Protein AF-A0A3M6GXH0-F1 (afdb_monomer_lite)

Structure (mmCIF, N/CA/C/O backbone):
data_AF-A0A3M6GXH0-F1
#
_entry.id   AF-A0A3M6GXH0-F1
#
loop_
_atom_site.group_PDB
_atom_site.id
_atom_site.type_symbol
_atom_site.label_atom_id
_atom_site.label_alt_id
_atom_site.label_comp_id
_atom_site.label_asym_id
_atom_site.label_entity_id
_atom_site.label_seq_id
_atom_site.pdbx_PDB_ins_code
_atom_site.Cartn_x
_atom_site.Cartn_y
_atom_site.Cartn_z
_atom_site.occupancy
_atom_site.B_iso_or_equiv
_atom_site.auth_seq_id
_atom_site.auth_comp_id
_atom_site.auth_asym_id
_atom_site.auth_atom_id
_atom_site.pdbx_PDB_model_num
ATOM 1 N N . SER A 1 1 ? -36.060 -21.032 0.370 1.00 59.16 1 SER A N 1
ATOM 2 C CA . SER A 1 1 ? -35.228 -20.463 1.443 1.00 59.16 1 SER A CA 1
ATOM 3 C C . SER A 1 1 ? -35.015 -19.003 1.110 1.00 59.16 1 SER A C 1
ATOM 5 O O . SER A 1 1 ? -34.478 -18.712 0.049 1.00 59.16 1 SER A O 1
ATOM 7 N N . GLU A 1 2 ? -35.523 -18.087 1.930 1.00 70.25 2 GLU A N 1
ATOM 8 C CA . GLU A 1 2 ? -35.268 -16.656 1.734 1.00 70.25 2 GLU A CA 1
ATOM 9 C C . GLU A 1 2 ? -33.796 -16.386 2.065 1.00 70.25 2 GLU A C 1
ATOM 11 O O . GLU A 1 2 ? -33.352 -16.624 3.186 1.00 70.25 2 GLU A O 1
ATOM 16 N N . GLY A 1 3 ? -33.012 -15.998 1.057 1.00 75.31 3 GLY A N 1
ATOM 17 C CA . GLY A 1 3 ? -31.629 -15.567 1.253 1.00 75.31 3 GLY A CA 1
ATOM 18 C C . GLY A 1 3 ? -31.552 -14.275 2.075 1.00 75.31 3 GLY A C 1
ATOM 19 O O . GLY A 1 3 ? -32.555 -13.590 2.271 1.00 75.31 3 GLY A O 1
ATOM 20 N N . GLY A 1 4 ? -30.353 -13.935 2.558 1.00 78.62 4 GLY A N 1
ATOM 21 C CA . GLY A 1 4 ? -30.122 -12.688 3.294 1.00 78.62 4 GLY A CA 1
ATOM 22 C C . GLY A 1 4 ? -30.520 -11.455 2.472 1.00 78.62 4 GLY A C 1
ATOM 23 O O . GLY A 1 4 ? -30.189 -11.362 1.294 1.00 78.62 4 GLY A O 1
ATOM 24 N N . GLN A 1 5 ? -31.237 -10.517 3.096 1.00 89.12 5 GLN A N 1
ATOM 25 C CA . GLN A 1 5 ? -31.805 -9.333 2.430 1.00 89.12 5 GLN A CA 1
ATOM 26 C C . GLN A 1 5 ? -30.808 -8.167 2.298 1.00 89.12 5 GLN A C 1
ATOM 28 O O . GLN A 1 5 ? -31.020 -7.263 1.495 1.00 89.12 5 GLN A O 1
ATOM 33 N N . MET A 1 6 ? -29.723 -8.179 3.080 1.00 91.19 6 MET A N 1
ATOM 34 C CA . MET A 1 6 ? -28.662 -7.167 3.069 1.00 91.19 6 MET A CA 1
ATOM 35 C C . MET A 1 6 ? -27.305 -7.812 3.367 1.00 91.19 6 MET A C 1
ATOM 37 O O . MET A 1 6 ? -27.234 -8.808 4.089 1.00 91.19 6 MET A O 1
ATOM 41 N N . ALA A 1 7 ? -26.234 -7.221 2.833 1.00 93.75 7 ALA A N 1
ATOM 42 C CA . ALA A 1 7 ? -24.858 -7.648 3.059 1.00 93.75 7 ALA A CA 1
ATOM 43 C C . ALA A 1 7 ? -23.963 -6.444 3.379 1.00 93.75 7 ALA A C 1
ATOM 45 O O . ALA A 1 7 ? -24.121 -5.371 2.798 1.00 93.75 7 ALA A O 1
ATOM 46 N N . LEU A 1 8 ? -23.012 -6.643 4.292 1.00 94.44 8 LEU A N 1
ATOM 47 C CA . LEU A 1 8 ? -21.949 -5.690 4.590 1.00 94.44 8 LEU A CA 1
ATOM 48 C C . LEU A 1 8 ? -20.687 -6.096 3.819 1.00 94.44 8 LEU A C 1
ATOM 50 O O . LEU A 1 8 ? -20.189 -7.207 3.997 1.00 94.44 8 LEU A O 1
ATOM 54 N N . CYS A 1 9 ? -20.160 -5.187 3.002 1.00 96.12 9 CYS A N 1
ATOM 55 C CA . CYS A 1 9 ? -18.918 -5.377 2.254 1.00 96.12 9 CYS A CA 1
ATOM 56 C C . CYS A 1 9 ? -17.833 -4.474 2.842 1.00 96.12 9 CYS A C 1
ATOM 58 O O . CYS A 1 9 ? -17.995 -3.256 2.866 1.00 96.12 9 CYS A O 1
ATOM 60 N N . VAL A 1 10 ? -16.735 -5.065 3.310 1.00 95.75 10 VAL A N 1
ATOM 61 C CA . VAL A 1 10 ? -15.618 -4.345 3.937 1.00 95.75 10 VAL A CA 1
ATOM 62 C C . VAL A 1 10 ? -14.284 -4.869 3.424 1.00 95.75 10 VAL A C 1
ATOM 64 O O . VAL A 1 10 ? -14.164 -6.038 3.062 1.00 95.75 10 VAL A O 1
ATOM 67 N N . ALA A 1 11 ? -13.276 -4.004 3.444 1.00 96.19 11 ALA A N 1
ATOM 68 C CA . ALA A 1 11 ? -11.876 -4.358 3.273 1.00 96.19 11 ALA A CA 1
ATOM 69 C C . ALA A 1 11 ? -11.060 -3.593 4.320 1.00 96.19 11 ALA A C 1
ATOM 71 O O . ALA A 1 11 ? -11.366 -2.443 4.630 1.00 96.19 11 ALA A O 1
ATOM 72 N N . ALA A 1 1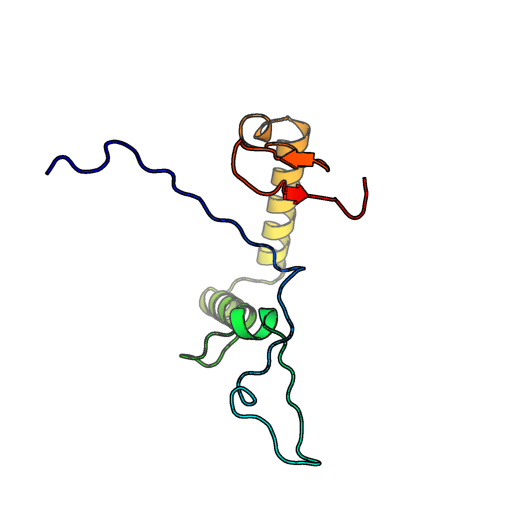2 ? -10.043 -4.238 4.879 1.00 94.31 12 ALA A N 1
ATOM 73 C CA . ALA A 1 12 ? -9.138 -3.636 5.845 1.00 94.31 12 ALA A CA 1
ATOM 74 C C . ALA A 1 12 ? -7.740 -4.210 5.627 1.00 94.31 12 ALA A C 1
ATOM 76 O O . ALA A 1 12 ? -7.610 -5.409 5.404 1.00 94.31 12 ALA A O 1
ATOM 77 N N . GLU A 1 13 ? -6.720 -3.361 5.719 1.00 95.44 13 GLU A N 1
ATOM 78 C CA . GLU A 1 13 ? -5.323 -3.745 5.524 1.00 95.44 13 GLU A CA 1
ATOM 79 C C . GLU A 1 13 ? -4.433 -2.988 6.515 1.00 95.44 13 GLU A C 1
ATOM 81 O O . GLU A 1 13 ? -4.688 -1.826 6.837 1.00 95.44 13 GLU A O 1
ATOM 86 N N . SER A 1 14 ? -3.382 -3.642 7.016 1.00 93.19 14 SER A N 1
ATOM 87 C CA . SER A 1 14 ? -2.421 -3.037 7.945 1.00 93.19 14 SER A CA 1
ATOM 88 C C . SER A 1 14 ? -1.000 -3.511 7.641 1.00 93.19 14 SER A C 1
ATOM 90 O O . SER A 1 14 ? -0.437 -4.335 8.364 1.00 93.19 14 SER A O 1
ATOM 92 N N . MET A 1 15 ? -0.386 -2.924 6.612 1.00 94.81 15 MET A N 1
ATOM 93 C CA . MET A 1 15 ? 0.952 -3.300 6.135 1.0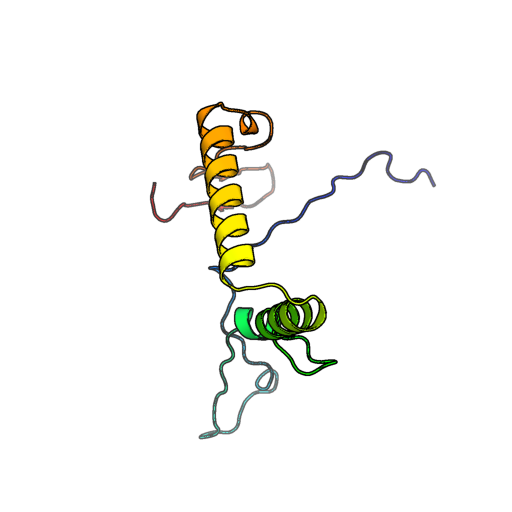0 94.81 15 MET A CA 1
ATOM 94 C C . MET A 1 15 ? 2.034 -3.220 7.223 1.00 94.81 15 MET A C 1
ATOM 96 O O . MET A 1 15 ? 2.881 -4.101 7.306 1.00 94.81 15 MET A O 1
ATOM 100 N N . SER A 1 16 ? 1.977 -2.228 8.121 1.00 92.12 16 SER A N 1
ATOM 101 C CA . SER A 1 16 ? 2.945 -2.074 9.225 1.00 92.12 16 SER A CA 1
ATOM 102 C C . SER A 1 16 ? 2.913 -3.212 10.251 1.00 92.12 16 SER A C 1
ATOM 104 O O . SER A 1 16 ? 3.807 -3.308 11.087 1.00 92.12 16 SER A O 1
ATOM 106 N N . ARG A 1 17 ? 1.866 -4.045 10.232 1.00 91.31 17 ARG A N 1
ATOM 107 C CA . ARG A 1 17 ? 1.708 -5.210 11.113 1.00 91.31 17 ARG A CA 1
ATOM 108 C C . ARG A 1 17 ? 1.953 -6.530 10.382 1.00 91.31 17 ARG A C 1
ATOM 110 O O . ARG A 1 17 ? 1.706 -7.579 10.978 1.00 91.31 17 ARG A O 1
ATOM 117 N N . ASN A 1 18 ? 2.410 -6.499 9.127 1.00 95.31 18 ASN A N 1
ATOM 118 C CA . ASN A 1 18 ? 2.722 -7.729 8.414 1.00 95.31 18 ASN A CA 1
ATOM 119 C C . ASN A 1 18 ? 3.840 -8.496 9.132 1.00 95.31 18 ASN A C 1
ATOM 121 O O . ASN A 1 18 ? 4.829 -7.895 9.559 1.00 95.31 18 ASN A O 1
ATOM 125 N N . PRO A 1 19 ? 3.666 -9.812 9.329 1.00 95.12 19 PRO A N 1
ATOM 126 C CA . PRO A 1 19 ? 4.585 -10.590 10.135 1.00 95.12 19 PRO A CA 1
ATOM 127 C C . PRO A 1 19 ? 5.863 -10.919 9.365 1.00 95.12 19 PRO A C 1
ATOM 129 O O . PRO A 1 19 ? 5.912 -10.926 8.135 1.00 95.12 19 PRO A O 1
ATOM 132 N N . ILE A 1 20 ? 6.878 -11.327 10.118 1.00 95.44 20 ILE A N 1
ATOM 133 C CA . ILE A 1 20 ? 7.912 -12.197 9.575 1.00 95.44 20 ILE A CA 1
ATOM 134 C C . ILE A 1 20 ? 7.371 -13.631 9.587 1.00 95.44 20 ILE A C 1
ATOM 136 O O . ILE A 1 20 ? 6.905 -14.120 10.618 1.00 95.44 20 ILE A O 1
ATOM 140 N N . ALA A 1 21 ? 7.431 -14.304 8.444 1.00 93.38 21 ALA A N 1
ATOM 141 C CA . ALA A 1 21 ? 6.929 -15.653 8.240 1.00 93.38 21 ALA A CA 1
ATOM 142 C C . ALA A 1 21 ? 8.067 -16.665 8.053 1.00 93.38 21 ALA A C 1
ATOM 144 O O . ALA A 1 21 ? 9.168 -16.334 7.615 1.00 93.38 21 ALA A O 1
ATOM 145 N N . ALA A 1 22 ? 7.780 -17.931 8.348 1.00 93.12 22 ALA A N 1
ATOM 146 C CA . ALA A 1 22 ? 8.645 -19.056 8.020 1.00 93.12 22 ALA A CA 1
ATOM 147 C C . ALA A 1 22 ? 7.804 -20.172 7.396 1.00 93.12 22 ALA A C 1
ATOM 149 O O . ALA A 1 22 ? 7.025 -20.836 8.078 1.00 93.12 22 ALA A O 1
ATOM 150 N N . TYR A 1 23 ? 7.949 -20.374 6.088 1.00 89.69 23 TYR A N 1
ATOM 151 C CA . TYR A 1 23 ? 7.100 -21.309 5.343 1.00 89.69 23 TYR A CA 1
ATOM 152 C C . TYR A 1 23 ? 7.553 -22.770 5.448 1.00 89.69 23 TYR A C 1
ATOM 154 O O . TYR A 1 23 ? 6.763 -23.678 5.212 1.00 89.69 23 TYR A O 1
ATOM 162 N N . THR A 1 24 ? 8.811 -23.008 5.823 1.00 90.94 24 THR A N 1
ATOM 163 C CA . THR A 1 24 ? 9.464 -24.326 5.756 1.00 90.94 24 THR A CA 1
ATOM 164 C C . THR A 1 24 ? 9.568 -25.050 7.096 1.00 90.94 24 THR A C 1
ATOM 166 O O . THR A 1 24 ? 10.137 -26.132 7.145 1.00 90.94 24 THR A O 1
ATOM 169 N N . HIS A 1 25 ? 9.060 -24.479 8.193 1.00 91.38 25 HIS A N 1
ATOM 170 C CA . HIS A 1 25 ? 9.283 -25.017 9.548 1.00 91.38 25 HIS A CA 1
ATOM 171 C C . HIS A 1 25 ? 8.035 -25.581 10.223 1.00 91.38 25 HIS A C 1
ATOM 173 O O . HIS A 1 25 ? 8.067 -25.840 11.425 1.00 91.38 25 HIS A O 1
ATOM 179 N N . ARG A 1 26 ? 6.930 -25.762 9.489 1.00 91.19 26 ARG A N 1
ATOM 180 C CA . ARG A 1 26 ? 5.694 -26.314 10.065 1.00 91.19 26 ARG A CA 1
ATOM 181 C C . ARG A 1 26 ? 5.936 -27.661 10.758 1.00 91.19 26 ARG A C 1
ATOM 183 O O . ARG A 1 26 ? 5.383 -27.881 11.829 1.00 91.19 26 ARG A O 1
ATOM 190 N N . ASP A 1 27 ? 6.802 -28.493 10.182 1.00 92.06 27 ASP A N 1
ATOM 191 C CA . ASP A 1 27 ? 7.131 -29.835 10.682 1.00 92.06 27 ASP A CA 1
ATOM 192 C C . ASP A 1 27 ? 8.416 -29.861 11.535 1.00 92.06 27 ASP A C 1
ATOM 194 O O . ASP A 1 27 ? 8.959 -30.920 11.846 1.00 92.06 27 ASP A O 1
ATOM 198 N N . GLY A 1 28 ? 8.910 -28.683 11.925 1.00 89.50 28 GLY A N 1
ATOM 199 C CA . GLY A 1 28 ? 10.191 -28.504 12.601 1.00 89.50 28 GLY A CA 1
ATOM 200 C C . GLY A 1 28 ? 11.358 -28.263 11.640 1.00 89.50 28 GLY A C 1
ATOM 201 O O . GLY A 1 28 ? 11.210 -28.219 10.421 1.00 89.50 28 GLY A O 1
ATOM 202 N N . PHE A 1 29 ? 12.541 -28.059 12.214 1.00 91.69 29 PHE A N 1
ATOM 203 C CA . PHE A 1 29 ? 13.805 -27.890 11.498 1.00 91.69 29 PHE A CA 1
ATOM 204 C C . PHE A 1 29 ? 14.911 -28.667 12.232 1.00 91.69 29 PHE A C 1
ATOM 206 O O . PHE A 1 29 ? 14.830 -28.829 13.454 1.00 91.69 29 PHE A O 1
ATOM 213 N N . PRO A 1 30 ? 15.925 -29.196 11.522 1.00 90.75 30 PRO A N 1
ATOM 214 C CA . PRO A 1 30 ? 16.962 -30.018 12.139 1.00 90.75 30 PRO A CA 1
ATOM 215 C C . PRO A 1 30 ? 17.814 -29.215 13.129 1.00 90.75 30 PRO A C 1
ATOM 217 O O . PRO A 1 30 ? 18.006 -28.008 12.970 1.00 90.75 30 PRO A O 1
ATOM 220 N N . LEU A 1 31 ? 18.374 -29.895 14.134 1.00 92.75 31 LEU A N 1
ATOM 221 C CA . LEU A 1 31 ? 19.299 -29.279 15.087 1.00 92.75 31 LEU A CA 1
ATOM 222 C C . LEU A 1 31 ? 20.527 -28.726 14.347 1.00 92.75 31 LEU A C 1
ATOM 224 O O . LEU A 1 31 ? 21.203 -29.458 13.629 1.00 92.75 31 LEU A O 1
ATOM 228 N N . GLY A 1 32 ? 20.804 -27.432 14.524 1.00 92.31 32 GLY A N 1
ATOM 229 C CA . GLY A 1 32 ? 21.870 -26.727 13.801 1.00 92.31 32 GLY A CA 1
ATOM 230 C C . GLY A 1 32 ? 21.529 -26.379 12.345 1.00 92.31 32 GLY A C 1
ATOM 231 O O . GLY A 1 32 ? 22.374 -25.837 11.638 1.00 92.31 32 GLY A O 1
ATOM 232 N N . GLY A 1 33 ? 20.307 -26.673 11.892 1.00 87.88 33 GLY A N 1
ATOM 233 C CA . GLY A 1 33 ? 19.802 -26.260 10.588 1.00 87.88 33 GLY A CA 1
ATOM 234 C C . GLY A 1 33 ? 19.537 -24.758 10.505 1.00 87.88 33 GLY A C 1
ATOM 235 O O . GLY A 1 33 ? 19.287 -24.092 11.510 1.00 87.88 33 GLY A O 1
ATOM 236 N N . ALA A 1 34 ? 19.566 -24.222 9.285 1.00 87.44 34 ALA A N 1
ATOM 237 C CA . ALA A 1 34 ? 19.237 -22.825 9.040 1.00 87.44 34 ALA A CA 1
ATOM 238 C C . ALA A 1 34 ? 17.744 -22.567 9.290 1.00 87.44 34 ALA A C 1
ATOM 240 O O . ALA A 1 34 ? 16.890 -23.219 8.691 1.00 87.44 34 ALA A O 1
ATOM 241 N N . VAL A 1 35 ? 17.441 -21.575 10.128 1.00 88.75 35 VAL A N 1
ATOM 242 C CA . VAL A 1 35 ? 16.079 -21.069 10.317 1.00 88.75 35 VAL A CA 1
ATOM 243 C C . VAL A 1 35 ? 15.869 -19.904 9.356 1.00 88.75 35 VAL A C 1
ATOM 245 O O . VAL A 1 35 ? 16.481 -18.847 9.497 1.00 88.75 35 VAL A O 1
ATOM 248 N N . GLN A 1 36 ? 15.019 -20.106 8.354 1.00 88.25 36 GLN A N 1
ATOM 249 C CA . GLN A 1 36 ? 14.589 -19.052 7.443 1.00 88.25 36 GLN A CA 1
ATOM 250 C C . GLN A 1 36 ? 13.500 -18.155 8.041 1.00 88.25 36 GLN A C 1
ATOM 252 O O . GLN A 1 36 ? 12.527 -18.629 8.628 1.00 88.25 36 GLN A O 1
ATOM 257 N N . PHE A 1 37 ? 13.654 -16.857 7.798 1.00 91.62 37 PHE A N 1
ATOM 258 C CA . PHE A 1 37 ? 12.687 -15.813 8.101 1.00 91.62 37 PHE A CA 1
ATOM 259 C C . PHE A 1 37 ? 12.454 -14.990 6.835 1.00 91.62 37 PHE A C 1
ATOM 261 O O . PHE A 1 37 ? 13.406 -14.591 6.162 1.00 91.62 37 PHE A O 1
ATOM 268 N N . LYS A 1 38 ? 11.188 -14.777 6.493 1.00 92.69 38 LYS A N 1
ATOM 269 C CA . LYS A 1 38 ? 10.741 -14.046 5.310 1.00 92.69 38 LYS A CA 1
ATOM 270 C C . LYS A 1 38 ? 9.900 -12.860 5.737 1.00 92.69 38 LYS A C 1
ATOM 272 O O . LYS A 1 38 ? 9.047 -13.003 6.606 1.00 92.69 38 LYS A O 1
ATOM 277 N N . ASP A 1 39 ? 10.123 -11.711 5.120 1.00 94.94 39 ASP A N 1
ATOM 278 C CA . ASP A 1 39 ? 9.221 -10.577 5.269 1.00 94.94 39 ASP A CA 1
ATOM 279 C C . ASP A 1 39 ? 7.957 -10.845 4.444 1.00 94.94 39 ASP A C 1
ATOM 281 O O . ASP A 1 39 ? 8.015 -10.924 3.217 1.00 94.94 39 ASP A O 1
ATOM 285 N N . PHE A 1 40 ? 6.821 -11.026 5.122 1.00 95.00 40 PHE A N 1
ATOM 286 C CA . PHE A 1 40 ? 5.565 -11.343 4.449 1.00 95.00 40 PHE A CA 1
ATOM 287 C C . PHE A 1 40 ? 5.097 -10.213 3.527 1.00 95.00 40 PHE A C 1
ATOM 289 O O . PHE A 1 40 ? 4.504 -10.488 2.487 1.00 95.00 40 PHE A O 1
ATOM 296 N N . LEU A 1 41 ? 5.385 -8.953 3.867 1.00 96.25 41 LEU A N 1
ATOM 297 C CA . LEU A 1 41 ? 4.996 -7.823 3.032 1.00 96.25 41 LEU A CA 1
ATOM 298 C C . LEU A 1 41 ? 5.737 -7.850 1.691 1.00 96.25 41 LEU A C 1
ATOM 300 O O . LEU A 1 41 ? 5.128 -7.607 0.652 1.00 96.25 41 LEU A O 1
ATOM 304 N N . TRP A 1 42 ? 7.028 -8.183 1.704 1.00 94.69 42 TRP A N 1
ATOM 305 C CA . TRP A 1 42 ? 7.805 -8.336 0.472 1.00 94.69 42 TRP A CA 1
ATOM 306 C C . TRP A 1 42 ? 7.300 -9.486 -0.395 1.00 94.69 42 TRP A C 1
ATOM 308 O O . TRP A 1 42 ? 7.177 -9.324 -1.606 1.00 94.69 42 TRP A O 1
ATOM 318 N N . GLU A 1 43 ? 6.968 -10.622 0.218 1.00 94.25 43 GLU A N 1
ATOM 319 C CA . GLU A 1 43 ? 6.400 -11.768 -0.502 1.00 94.25 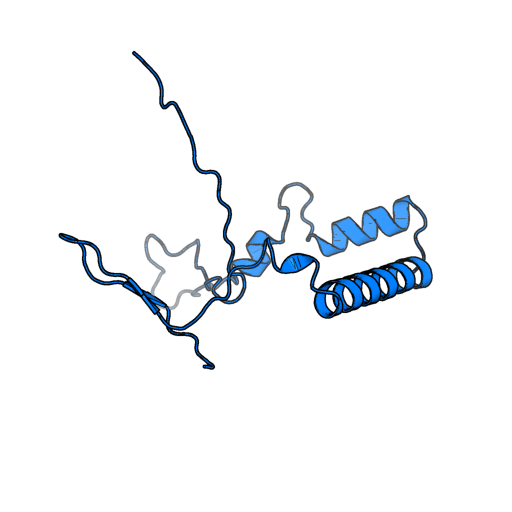43 GLU A CA 1
ATOM 320 C C . GLU A 1 43 ? 5.029 -11.421 -1.115 1.00 94.25 43 GLU A C 1
ATOM 322 O O . GLU A 1 43 ? 4.741 -11.822 -2.238 1.00 94.25 43 GLU A O 1
ATOM 327 N N . ALA A 1 44 ? 4.202 -10.621 -0.429 1.00 94.12 44 ALA A N 1
ATOM 328 C CA . ALA A 1 44 ? 2.890 -10.192 -0.924 1.00 94.12 44 ALA A CA 1
ATOM 329 C C . ALA A 1 44 ? 2.953 -9.187 -2.093 1.00 94.12 44 ALA A C 1
ATOM 331 O O . ALA A 1 44 ? 1.978 -9.040 -2.828 1.00 94.12 44 ALA A O 1
ATOM 332 N N . LEU A 1 45 ? 4.081 -8.492 -2.274 1.00 96.75 45 LEU A N 1
ATOM 333 C CA . LEU A 1 45 ? 4.303 -7.518 -3.354 1.00 96.75 45 LEU A CA 1
ATOM 334 C C . LEU A 1 45 ? 5.053 -8.110 -4.559 1.00 96.75 45 LEU A C 1
ATOM 336 O O . LEU A 1 45 ? 5.432 -7.378 -5.480 1.00 96.75 45 LEU A O 1
ATOM 340 N N . TYR A 1 46 ? 5.265 -9.425 -4.558 1.00 96.31 46 TYR A N 1
ATOM 341 C CA . TYR A 1 46 ? 5.931 -10.160 -5.621 1.00 96.31 46 TYR A CA 1
ATOM 342 C C . TYR A 1 46 ? 4.926 -11.018 -6.390 1.00 96.31 46 TYR A C 1
ATOM 344 O O . TYR A 1 46 ? 4.207 -11.823 -5.799 1.00 96.31 46 TYR A O 1
ATOM 352 N N . ASP A 1 47 ? 4.886 -10.875 -7.714 1.00 96.31 47 ASP A N 1
ATOM 353 C CA . ASP A 1 47 ? 4.105 -11.762 -8.572 1.00 96.31 47 ASP A CA 1
ATOM 354 C C . ASP A 1 47 ? 4.979 -12.951 -9.013 1.00 96.31 47 ASP A C 1
ATOM 356 O O . ASP A 1 47 ? 5.935 -12.771 -9.782 1.00 96.31 47 ASP A O 1
ATOM 360 N N . PRO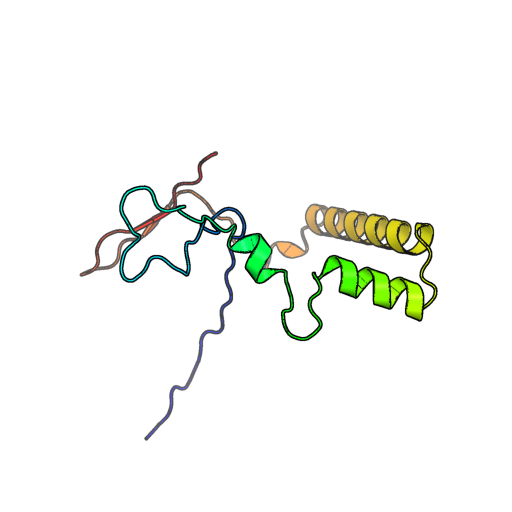 A 1 48 ? 4.674 -14.182 -8.559 1.00 95.25 48 PRO A N 1
ATOM 361 C CA . PRO A 1 48 ? 5.466 -15.354 -8.900 1.00 95.25 48 PRO A CA 1
ATOM 362 C C . PRO A 1 48 ? 5.266 -15.819 -10.347 1.00 95.25 48 PRO A C 1
ATOM 364 O O . PRO A 1 48 ? 6.122 -16.539 -10.857 1.00 95.25 48 PRO A O 1
ATOM 367 N N . ALA A 1 49 ? 4.173 -15.444 -11.025 1.00 96.38 49 ALA A N 1
ATOM 368 C CA . ALA A 1 49 ? 3.896 -15.928 -12.379 1.00 96.38 49 ALA A CA 1
ATOM 369 C C . ALA A 1 49 ? 4.871 -15.352 -13.432 1.00 96.38 49 ALA A C 1
ATOM 371 O O . ALA A 1 49 ? 5.434 -16.128 -14.207 1.00 96.38 49 ALA A O 1
ATOM 372 N N . PRO A 1 50 ? 5.134 -14.034 -13.463 1.00 96.00 50 PRO A N 1
ATOM 373 C CA . PRO A 1 50 ? 6.176 -13.421 -14.277 1.00 96.00 50 PRO A CA 1
ATOM 374 C C . PRO A 1 50 ? 7.482 -13.174 -13.497 1.00 96.00 50 PRO A C 1
ATOM 376 O O . PRO A 1 50 ? 8.409 -12.582 -14.050 1.00 96.00 50 PRO A O 1
ATOM 379 N N . ALA A 1 51 ? 7.561 -13.620 -12.238 1.00 96.38 51 ALA A N 1
ATOM 380 C CA . ALA A 1 51 ? 8.725 -13.509 -11.364 1.00 96.38 51 ALA A CA 1
ATOM 381 C C . ALA A 1 51 ? 9.226 -12.061 -11.158 1.00 96.38 51 ALA A C 1
ATOM 383 O O . ALA A 1 51 ? 10.434 -11.806 -11.203 1.00 96.38 51 ALA A O 1
ATOM 384 N N . MET A 1 52 ? 8.316 -11.108 -10.921 1.00 96.81 52 MET A N 1
ATOM 385 C CA . MET A 1 52 ? 8.659 -9.689 -10.745 1.00 96.81 52 MET A CA 1
ATOM 386 C C . MET A 1 52 ? 7.874 -9.021 -9.616 1.00 96.81 52 MET A C 1
ATOM 388 O O . MET A 1 52 ? 6.733 -9.379 -9.333 1.00 96.81 52 MET A O 1
ATOM 392 N N . ASP A 1 53 ? 8.482 -8.012 -8.996 1.00 97.44 53 ASP A N 1
ATOM 393 C CA . ASP A 1 53 ? 7.787 -7.151 -8.043 1.00 97.44 53 ASP A CA 1
ATOM 394 C C . ASP A 1 53 ? 6.903 -6.107 -8.746 1.00 97.44 53 ASP A C 1
ATOM 396 O O . ASP A 1 53 ? 7.022 -5.837 -9.947 1.00 97.44 53 ASP A O 1
ATOM 400 N N . MET A 1 54 ? 5.994 -5.502 -7.982 1.00 96.62 54 MET A N 1
ATOM 401 C CA . MET A 1 54 ? 5.072 -4.496 -8.513 1.00 96.62 54 MET A CA 1
ATOM 402 C C . MET A 1 54 ? 5.779 -3.251 -9.075 1.00 96.62 54 MET A C 1
ATOM 404 O O . MET A 1 54 ? 5.260 -2.642 -10.011 1.00 96.62 54 MET A O 1
ATOM 408 N N . ILE A 1 55 ? 6.968 -2.881 -8.587 1.00 96.38 55 ILE A N 1
ATOM 409 C CA . ILE A 1 55 ? 7.728 -1.737 -9.122 1.00 96.38 55 ILE A CA 1
ATOM 410 C C . ILE A 1 55 ? 8.216 -2.058 -10.538 1.00 96.38 55 ILE A C 1
ATOM 412 O O . ILE A 1 55 ? 8.023 -1.260 -11.456 1.00 96.38 55 ILE A O 1
ATOM 416 N N . ALA A 1 56 ? 8.750 -3.259 -10.754 1.00 97.31 56 ALA A N 1
ATOM 417 C CA . ALA A 1 56 ? 9.154 -3.729 -12.072 1.00 97.31 56 ALA A CA 1
ATOM 418 C C . ALA A 1 56 ? 7.971 -3.765 -13.059 1.00 97.31 56 ALA A C 1
ATOM 420 O O . ALA A 1 56 ? 8.141 -3.425 -14.235 1.00 97.31 56 ALA A O 1
ATOM 421 N N . THR A 1 57 ? 6.755 -4.104 -12.602 1.00 97.31 57 THR A N 1
ATOM 422 C CA . THR A 1 57 ? 5.555 -4.004 -13.456 1.00 97.31 57 THR A CA 1
ATOM 423 C C . THR A 1 57 ? 5.293 -2.563 -13.909 1.00 97.31 57 THR A C 1
ATOM 425 O O . THR A 1 57 ? 5.017 -2.331 -15.090 1.00 97.31 57 THR A O 1
ATOM 428 N N . ALA A 1 58 ? 5.442 -1.587 -13.008 1.00 97.38 58 ALA A N 1
ATOM 429 C CA . ALA A 1 58 ? 5.238 -0.174 -13.307 1.00 97.38 58 ALA A CA 1
ATOM 430 C C . ALA A 1 58 ? 6.305 0.354 -14.279 1.00 97.38 58 ALA A C 1
ATOM 432 O O . ALA A 1 58 ? 5.967 1.024 -15.257 1.00 97.38 58 ALA A O 1
ATOM 433 N N . ASP A 1 59 ? 7.569 -0.027 -14.087 1.00 97.31 59 ASP A N 1
ATOM 434 C CA . ASP A 1 59 ? 8.675 0.321 -14.987 1.00 97.31 59 ASP A CA 1
ATOM 435 C C . ASP A 1 59 ? 8.471 -0.234 -16.401 1.00 97.31 59 ASP A C 1
ATOM 437 O O . ASP A 1 59 ? 8.767 0.434 -17.397 1.00 97.31 59 ASP A O 1
ATOM 441 N N . ASN A 1 60 ? 7.940 -1.453 -16.515 1.00 97.38 60 ASN A N 1
ATOM 442 C CA . ASN A 1 60 ? 7.617 -2.049 -17.808 1.00 97.38 60 ASN A CA 1
ATOM 443 C C . ASN A 1 60 ? 6.524 -1.256 -18.536 1.00 97.38 60 ASN A C 1
ATOM 445 O O . ASN A 1 60 ? 6.635 -1.028 -19.743 1.00 97.38 60 ASN A O 1
ATOM 449 N N . LEU A 1 61 ? 5.498 -0.793 -17.815 1.00 97.88 61 LEU A N 1
ATOM 450 C CA . LEU A 1 61 ? 4.465 0.077 -18.382 1.00 97.88 61 LEU A CA 1
ATOM 451 C C . LEU A 1 61 ? 5.045 1.436 -18.786 1.00 97.88 61 LEU A C 1
ATOM 453 O O . LEU A 1 61 ? 4.787 1.889 -19.901 1.00 97.88 61 LEU A O 1
ATOM 457 N N . ALA A 1 62 ? 5.877 2.050 -17.942 1.00 98.12 62 ALA A N 1
ATOM 458 C CA . ALA A 1 62 ? 6.529 3.318 -18.255 1.00 98.12 62 ALA A CA 1
ATOM 459 C C . ALA A 1 62 ? 7.356 3.229 -19.545 1.00 98.12 62 ALA A C 1
ATOM 461 O O . ALA A 1 62 ? 7.191 4.060 -20.436 1.00 98.12 62 ALA A O 1
ATOM 462 N N . LYS A 1 63 ? 8.162 2.171 -19.706 1.00 98.00 63 LYS A N 1
ATOM 463 C CA . LYS A 1 63 ? 8.920 1.917 -20.943 1.00 98.00 63 LYS A CA 1
ATOM 464 C C . LYS A 1 63 ? 8.004 1.684 -22.142 1.00 98.00 63 LYS A C 1
ATOM 466 O O . LYS A 1 63 ? 8.217 2.279 -23.194 1.00 98.00 63 LYS A O 1
ATOM 471 N N . ARG A 1 64 ? 6.976 0.841 -21.991 1.00 98.25 64 ARG A N 1
ATOM 472 C CA . ARG A 1 64 ? 6.045 0.486 -23.075 1.00 98.25 64 ARG A CA 1
ATOM 473 C C . ARG A 1 64 ? 5.286 1.696 -23.619 1.00 98.25 64 ARG A C 1
ATOM 475 O O . ARG A 1 64 ? 5.035 1.754 -24.818 1.00 98.25 64 ARG A O 1
ATOM 482 N N . TYR A 1 65 ? 4.918 2.630 -22.747 1.00 98.31 65 TYR A N 1
ATOM 483 C CA . TYR A 1 65 ? 4.140 3.815 -23.109 1.00 98.31 65 TYR A CA 1
ATOM 484 C C . TYR A 1 65 ? 4.980 5.093 -23.228 1.00 98.31 65 TYR A C 1
ATOM 486 O O . TYR A 1 65 ? 4.421 6.159 -23.469 1.00 98.31 65 TYR A O 1
ATOM 494 N N . GLY A 1 66 ? 6.306 5.004 -23.085 1.00 98.00 66 GLY A N 1
ATOM 495 C CA . GLY A 1 66 ? 7.206 6.153 -23.205 1.00 98.00 66 GLY A CA 1
ATOM 496 C C . GLY A 1 66 ? 6.986 7.229 -22.135 1.00 98.00 66 GLY A C 1
ATOM 497 O O . GLY A 1 66 ? 7.130 8.414 -22.427 1.00 98.00 66 GL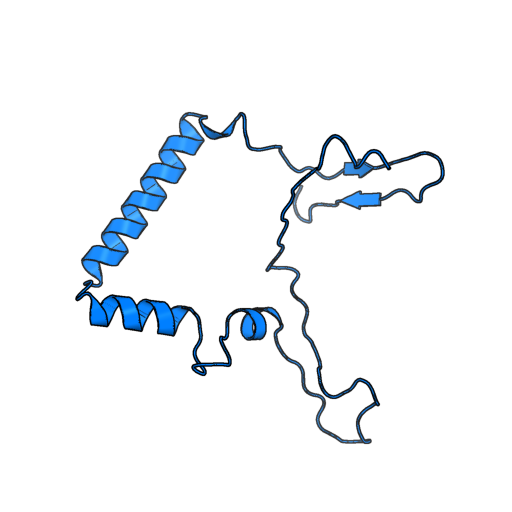Y A O 1
ATOM 498 N N . LEU A 1 67 ? 6.611 6.841 -20.911 1.00 98.25 67 LEU A N 1
ATOM 499 C CA . LEU A 1 67 ? 6.408 7.779 -19.805 1.00 98.25 67 LEU A CA 1
ATOM 500 C C . LEU A 1 67 ? 7.762 8.267 -19.282 1.00 98.25 67 LEU A C 1
ATOM 502 O O . LEU A 1 67 ? 8.573 7.471 -18.806 1.00 98.25 67 LEU A O 1
ATOM 506 N N . SER A 1 68 ? 8.005 9.577 -19.366 1.00 98.19 68 SER A N 1
ATOM 507 C CA . SER A 1 68 ? 9.224 10.176 -18.822 1.00 98.19 68 SER A CA 1
ATOM 508 C C . SER A 1 68 ? 9.155 10.290 -17.299 1.00 98.19 68 SER A C 1
ATOM 510 O O . SER A 1 68 ? 8.072 10.336 -16.705 1.00 98.19 68 SER A O 1
ATOM 512 N N . ARG A 1 69 ? 10.322 10.389 -16.659 1.00 97.62 69 ARG A N 1
ATOM 513 C CA . ARG A 1 69 ? 10.413 10.602 -15.212 1.00 97.62 69 ARG A CA 1
ATOM 514 C C . ARG A 1 69 ? 9.706 11.891 -14.792 1.00 97.62 69 ARG A C 1
ATOM 516 O O . ARG A 1 69 ? 8.982 11.897 -13.805 1.00 97.62 69 ARG A O 1
ATOM 523 N N . GLU A 1 70 ? 9.871 12.954 -15.570 1.00 98.50 70 GLU A N 1
ATOM 524 C CA . GLU A 1 70 ? 9.262 14.263 -15.326 1.00 98.50 70 GLU A CA 1
ATOM 525 C C . GLU A 1 70 ? 7.734 14.190 -15.403 1.00 98.50 70 GLU A C 1
ATOM 527 O O . GLU A 1 70 ? 7.048 14.828 -14.607 1.00 98.50 70 GLU A O 1
ATOM 532 N N . ALA A 1 71 ? 7.192 13.389 -16.328 1.00 98.31 71 ALA A N 1
ATOM 533 C CA . ALA A 1 71 ? 5.753 13.182 -16.439 1.00 98.31 71 ALA A CA 1
ATOM 534 C C . ALA A 1 71 ? 5.189 12.445 -15.212 1.00 98.31 71 ALA A C 1
ATOM 536 O O . ALA A 1 71 ? 4.162 12.852 -14.664 1.00 98.31 71 ALA A O 1
ATOM 537 N N . VAL A 1 72 ? 5.875 11.390 -14.756 1.00 98.31 72 VAL A N 1
ATOM 538 C CA . VAL A 1 72 ? 5.481 10.623 -13.562 1.00 98.31 72 VAL A CA 1
ATOM 539 C C . VAL A 1 72 ? 5.574 11.485 -12.299 1.00 98.31 72 VAL A C 1
ATOM 541 O O . VAL A 1 72 ? 4.613 11.547 -11.530 1.00 98.31 72 VAL A O 1
ATOM 544 N N . ASP A 1 73 ? 6.675 12.218 -12.116 1.00 98.56 73 ASP A N 1
ATOM 545 C CA . ASP A 1 73 ? 6.868 13.118 -10.973 1.00 98.56 73 ASP A CA 1
ATOM 546 C C . ASP A 1 73 ? 5.848 14.267 -10.977 1.00 98.56 73 ASP A C 1
ATOM 548 O O . ASP A 1 73 ? 5.290 14.616 -9.933 1.00 98.56 73 ASP A O 1
ATOM 552 N N . GLY A 1 74 ? 5.545 14.823 -12.154 1.00 98.75 74 GLY A N 1
ATOM 553 C CA . GLY A 1 74 ? 4.520 15.850 -12.316 1.00 98.75 74 GLY A CA 1
ATOM 554 C C . GLY A 1 74 ? 3.132 15.364 -11.891 1.00 98.75 74 GLY A C 1
ATOM 555 O O . GLY A 1 74 ? 2.409 16.084 -11.198 1.00 98.75 74 GLY A O 1
ATOM 556 N N . TYR A 1 75 ? 2.771 14.123 -12.238 1.00 98.50 75 TYR A N 1
ATOM 557 C CA . TYR A 1 75 ? 1.518 13.516 -11.783 1.00 98.50 75 TYR A CA 1
ATOM 558 C C . TYR A 1 75 ? 1.510 13.266 -10.270 1.00 98.50 75 TYR A C 1
ATOM 560 O O . TYR A 1 75 ? 0.512 13.567 -9.611 1.00 98.50 75 TYR A O 1
ATOM 568 N N . ALA A 1 76 ? 2.611 12.767 -9.701 1.00 98.56 76 ALA A N 1
ATOM 569 C CA . ALA A 1 76 ? 2.726 12.555 -8.260 1.00 98.56 76 ALA A CA 1
ATOM 570 C C . ALA A 1 76 ? 2.523 13.866 -7.480 1.00 98.56 76 ALA A C 1
ATOM 572 O O . ALA A 1 76 ? 1.714 13.912 -6.549 1.00 98.56 76 ALA A O 1
ATOM 573 N N . LEU A 1 77 ? 3.174 14.956 -7.906 1.00 98.75 77 LEU A N 1
ATOM 574 C CA . LEU A 1 77 ? 2.994 16.283 -7.313 1.00 98.75 77 LEU A CA 1
ATOM 575 C C . LEU A 1 77 ? 1.534 16.749 -7.394 1.00 98.75 77 LEU A C 1
ATOM 577 O O . LEU A 1 77 ? 0.970 17.184 -6.389 1.00 98.75 77 LEU A O 1
ATOM 581 N N . LEU A 1 78 ? 0.911 16.625 -8.568 1.00 98.81 78 LEU A N 1
ATOM 582 C CA . LEU A 1 78 ? -0.492 16.990 -8.766 1.00 98.81 78 LEU A CA 1
ATOM 583 C C . LEU A 1 78 ? -1.426 16.182 -7.851 1.00 98.81 78 LEU A C 1
ATOM 585 O O . LEU A 1 78 ? -2.354 16.741 -7.265 1.00 98.81 78 LEU A O 1
ATOM 589 N N . SER A 1 79 ? -1.181 14.878 -7.709 1.00 98.69 79 SER A N 1
ATOM 590 C CA . SER A 1 79 ? -1.944 13.999 -6.818 1.00 98.69 79 SER A CA 1
ATOM 591 C C . SER A 1 79 ? -1.838 14.454 -5.359 1.00 98.69 79 SER A C 1
ATOM 593 O O . SER A 1 79 ? -2.857 14.617 -4.686 1.00 98.69 79 SER A O 1
ATOM 595 N N . HIS A 1 80 ? -0.623 14.754 -4.886 1.00 98.62 80 HIS A N 1
ATOM 596 C CA . HIS A 1 80 ? -0.404 15.270 -3.533 1.00 98.62 80 HIS A CA 1
ATOM 597 C C . HIS A 1 80 ? -1.089 16.621 -3.293 1.00 98.62 80 HIS A C 1
ATOM 599 O O . HIS A 1 80 ? -1.708 16.817 -2.246 1.00 98.62 80 HIS A O 1
ATOM 605 N N . GLN A 1 81 ? -1.022 17.539 -4.261 1.00 98.75 81 GLN A N 1
ATOM 606 C CA . GLN A 1 81 ? -1.693 18.838 -4.170 1.00 98.75 81 GLN A CA 1
ATOM 607 C C . GLN A 1 81 ? -3.210 18.681 -4.045 1.00 98.75 81 GLN A C 1
ATOM 609 O O . GLN A 1 81 ? -3.815 19.304 -3.173 1.00 98.75 81 GLN A O 1
ATOM 614 N N . ARG A 1 82 ? -3.816 17.812 -4.864 1.00 98.50 82 ARG A N 1
ATOM 615 C CA . ARG A 1 82 ? -5.255 17.518 -4.807 1.00 98.50 82 ARG A CA 1
ATOM 616 C C . ARG A 1 82 ? -5.658 16.922 -3.464 1.00 98.50 82 ARG A C 1
ATOM 618 O O . ARG A 1 82 ? -6.609 17.404 -2.860 1.00 98.50 82 ARG A O 1
ATOM 625 N N . ALA A 1 83 ? -4.915 15.929 -2.974 1.00 97.56 83 ALA A N 1
ATOM 626 C CA . ALA A 1 83 ? -5.191 15.308 -1.6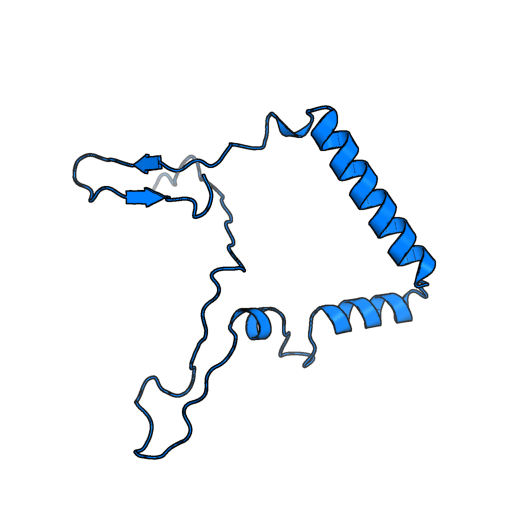81 1.00 97.56 83 ALA A CA 1
ATOM 627 C C . ALA A 1 83 ? -5.184 16.344 -0.543 1.00 97.56 83 ALA A C 1
ATOM 629 O O . ALA A 1 83 ? -6.142 16.421 0.227 1.00 97.56 83 ALA A O 1
ATOM 630 N N . LEU A 1 84 ? -4.155 17.200 -0.491 1.00 97.88 84 LEU A N 1
ATOM 631 C CA . LEU A 1 84 ? -4.045 18.252 0.519 1.00 97.88 84 LEU A CA 1
ATOM 632 C C . LEU A 1 84 ? -5.185 19.273 0.417 1.00 97.88 84 LEU A C 1
ATOM 634 O O . LEU A 1 84 ? -5.804 19.608 1.426 1.00 97.88 84 LEU A O 1
ATOM 638 N N . GLN A 1 85 ? -5.481 19.758 -0.791 1.00 98.38 85 GLN A N 1
ATOM 639 C CA . GLN A 1 85 ? -6.581 20.698 -1.017 1.00 98.38 85 GLN A CA 1
ATOM 640 C C . GLN A 1 85 ? -7.918 20.103 -0.577 1.00 98.38 85 GLN A C 1
ATOM 642 O O . GLN A 1 85 ? -8.706 20.783 0.085 1.00 98.38 85 GLN A O 1
ATOM 647 N N . SER A 1 86 ? -8.157 18.829 -0.888 1.00 97.56 86 SER A N 1
ATOM 648 C CA . SER A 1 86 ? -9.410 18.182 -0.529 1.00 97.56 86 SER A CA 1
ATOM 649 C C . SER A 1 86 ? -9.556 17.904 0.955 1.00 97.56 86 SER A C 1
ATOM 651 O O . SER A 1 86 ? -10.653 18.042 1.500 1.00 97.56 86 SER A O 1
ATOM 653 N N . GLN A 1 87 ? -8.455 17.580 1.625 1.00 96.12 87 GLN A N 1
ATOM 654 C CA . GLN A 1 87 ? -8.431 17.461 3.074 1.00 96.12 87 GLN A CA 1
ATOM 655 C C . GLN A 1 87 ? -8.709 18.813 3.748 1.00 96.12 87 GLN A C 1
ATOM 657 O O . GLN A 1 87 ? -9.582 18.896 4.609 1.00 96.12 87 GLN A O 1
ATOM 662 N N . LEU A 1 88 ? -8.025 19.884 3.326 1.00 96.88 88 LEU A N 1
ATOM 663 C CA . LEU A 1 88 ? -8.208 21.231 3.887 1.00 96.88 88 LEU A CA 1
ATOM 664 C C . LEU A 1 88 ? -9.614 21.786 3.646 1.00 96.88 88 LEU A C 1
ATOM 666 O O . LEU A 1 88 ? -10.161 22.474 4.503 1.00 96.88 88 LEU A O 1
ATOM 670 N N . GLY A 1 89 ? -10.211 21.481 2.495 1.00 97.06 89 GLY A N 1
ATOM 671 C CA . GLY A 1 89 ? -11.579 21.883 2.187 1.00 97.06 89 GLY A CA 1
ATOM 672 C C . GLY A 1 89 ? -12.653 20.935 2.735 1.00 97.06 89 GLY A C 1
ATOM 673 O O . GLY A 1 89 ? -13.810 21.068 2.341 1.00 97.06 89 GLY A O 1
ATOM 674 N N . GLY A 1 90 ? -12.299 19.952 3.571 1.00 96.50 90 GLY A N 1
ATOM 675 C CA . GLY A 1 90 ? -13.257 19.102 4.285 1.00 96.50 90 GLY A CA 1
ATOM 676 C C . GLY A 1 90 ? -14.063 18.125 3.423 1.00 96.50 90 GLY A C 1
ATOM 677 O O . GLY A 1 90 ? -15.078 17.619 3.894 1.00 96.50 90 GLY A O 1
ATOM 678 N N . GLN A 1 91 ? -13.641 17.826 2.188 1.00 97.38 91 GLN A N 1
ATOM 679 C CA . GLN A 1 91 ? -14.419 16.953 1.290 1.00 97.38 91 GLN A CA 1
ATOM 680 C C . GLN A 1 91 ? -14.592 15.520 1.817 1.00 97.38 91 GLN A C 1
ATOM 682 O O . GLN A 1 91 ? -15.561 14.859 1.467 1.00 97.38 91 GLN A O 1
ATOM 687 N N . TRP A 1 92 ? -13.696 15.069 2.695 1.00 95.81 92 TRP A N 1
ATOM 688 C CA . TRP A 1 92 ? -13.664 13.703 3.221 1.00 95.81 92 TRP A CA 1
ATOM 689 C C . TRP A 1 92 ? -14.456 13.533 4.529 1.00 95.81 92 TRP A C 1
ATOM 691 O O . TRP A 1 92 ? -14.506 12.442 5.093 1.00 95.81 92 TRP A O 1
ATOM 701 N N . ALA A 1 93 ? -15.069 14.605 5.048 1.00 94.25 93 ALA A N 1
ATOM 702 C CA . ALA A 1 93 ? -15.719 14.590 6.361 1.00 94.25 93 ALA A CA 1
ATOM 703 C C . ALA A 1 93 ? -16.892 13.594 6.455 1.00 94.25 93 ALA A C 1
ATOM 705 O O . ALA A 1 93 ? -17.208 13.131 7.546 1.00 94.25 93 ALA A O 1
ATOM 706 N N . GLY A 1 94 ? -17.530 13.261 5.327 1.00 96.38 94 GLY A N 1
ATOM 707 C CA . GLY A 1 94 ? -18.626 12.288 5.265 1.00 96.38 94 GLY A CA 1
ATOM 708 C C . GLY A 1 94 ? -18.191 10.828 5.096 1.00 96.38 94 GLY A C 1
ATOM 709 O O . GLY A 1 94 ? -19.038 9.943 5.175 1.00 96.38 94 GLY A O 1
ATOM 710 N N . GLU A 1 95 ? -16.905 10.567 4.851 1.00 96.62 95 GLU A N 1
ATOM 711 C CA . GLU A 1 95 ? -16.380 9.234 4.508 1.00 96.62 95 GLU A CA 1
ATOM 712 C C . GLU A 1 95 ? -15.253 8.752 5.434 1.00 96.62 95 GLU A C 1
ATOM 714 O O . GLU A 1 95 ? -14.968 7.556 5.478 1.00 96.62 95 GLU A O 1
ATOM 719 N N . ILE A 1 96 ? -14.644 9.646 6.222 1.00 95.25 96 ILE A N 1
ATOM 720 C CA . ILE A 1 96 ? -13.614 9.297 7.208 1.00 95.25 96 ILE A CA 1
ATOM 721 C C . ILE A 1 96 ? -14.212 9.277 8.615 1.00 95.25 96 ILE A C 1
ATOM 723 O O . ILE A 1 96 ? -14.664 10.298 9.132 1.00 95.25 96 ILE A O 1
ATOM 727 N N . VAL A 1 97 ? -14.122 8.121 9.273 1.00 93.06 97 VAL A N 1
ATOM 728 C CA . VAL A 1 97 ? -14.396 7.980 10.709 1.00 93.06 97 VAL A CA 1
ATOM 729 C C . VAL A 1 97 ? -13.066 8.066 11.471 1.00 93.06 97 VAL A C 1
ATOM 731 O O . VAL A 1 97 ? -12.136 7.330 11.129 1.00 93.06 97 VAL A O 1
ATOM 734 N N . PRO A 1 98 ? -12.929 8.949 12.481 1.00 91.06 98 PRO A N 1
ATOM 735 C CA . PRO A 1 98 ? -11.710 9.024 13.278 1.00 91.06 98 PRO A CA 1
ATOM 736 C C . PRO A 1 98 ? -11.508 7.731 14.074 1.00 91.06 98 PRO A C 1
ATOM 738 O O . PRO A 1 98 ? -12.452 7.189 14.643 1.00 91.06 98 PRO A O 1
ATOM 741 N N . VAL A 1 99 ? -10.264 7.261 14.144 1.00 90.19 99 VAL A N 1
ATOM 742 C CA . VAL A 1 99 ? -9.879 6.132 14.998 1.00 90.19 99 VAL A CA 1
ATOM 743 C C . VAL A 1 99 ? -9.226 6.689 16.257 1.00 90.19 99 VAL A C 1
ATOM 745 O O . VAL A 1 99 ? -8.268 7.457 16.171 1.00 90.19 99 VAL A O 1
ATOM 748 N N . SER A 1 100 ? -9.728 6.288 17.419 1.00 92.19 100 SER A N 1
ATOM 749 C CA . SER A 1 100 ? -9.172 6.614 18.734 1.00 92.19 100 SER A CA 1
ATOM 750 C C . SER A 1 100 ? -8.928 5.341 19.534 1.00 92.19 100 SER A C 1
ATOM 752 O O . SER A 1 100 ? -9.458 4.281 19.200 1.00 92.19 100 SER A O 1
ATOM 754 N N . SER A 1 101 ? -8.135 5.438 20.603 1.00 92.81 101 SER A N 1
ATOM 755 C CA . SER A 1 101 ? -8.078 4.350 21.576 1.00 92.81 101 SER A CA 1
ATOM 756 C C . SER A 1 101 ? -9.474 4.135 22.163 1.00 92.81 101 SER A C 1
ATOM 758 O O . SER A 1 101 ? -10.087 5.078 22.663 1.00 92.81 101 SER A O 1
ATOM 760 N N . GLU A 1 102 ? -9.992 2.916 22.069 1.00 93.69 102 GLU A N 1
ATOM 761 C CA . GLU A 1 102 ? -11.376 2.602 22.424 1.00 93.69 102 GLU A CA 1
ATOM 762 C C . GLU A 1 102 ? -11.493 1.164 22.933 1.00 93.69 102 GLU A C 1
ATOM 764 O O . GLU A 1 102 ? -10.732 0.275 22.534 1.00 93.69 102 GLU A O 1
ATOM 769 N N . ARG A 1 103 ? -12.456 0.939 23.831 1.00 94.31 103 ARG A N 1
ATOM 770 C CA . ARG A 1 103 ? -12.818 -0.372 24.366 1.00 94.31 103 ARG A CA 1
ATOM 771 C C . ARG A 1 103 ? -14.233 -0.726 23.925 1.00 94.31 103 ARG A C 1
ATOM 773 O O . ARG A 1 103 ? -15.176 0.007 24.197 1.00 94.31 103 ARG A O 1
ATOM 780 N N . PHE A 1 104 ? -14.363 -1.881 23.289 1.00 93.44 104 PHE A N 1
ATOM 781 C CA . PHE A 1 104 ? -15.603 -2.416 22.750 1.00 93.44 104 PHE A CA 1
ATOM 782 C C . PHE A 1 104 ? -16.106 -3.538 23.657 1.00 93.44 104 PHE A C 1
ATOM 784 O O . PHE A 1 104 ? -15.411 -4.541 23.860 1.00 93.44 104 PHE A O 1
ATOM 791 N N . GLU A 1 105 ? -17.322 -3.385 24.174 1.00 95.81 105 GLU A N 1
ATOM 792 C CA . GLU A 1 105 ? -17.984 -4.372 25.026 1.00 95.81 105 GLU A CA 1
ATOM 793 C C . GLU A 1 105 ? -19.289 -4.833 24.378 1.00 95.81 105 GLU A C 1
ATOM 795 O O . GLU A 1 105 ? -20.043 -4.037 23.820 1.00 95.81 105 GLU A O 1
ATOM 800 N N . LEU A 1 106 ? -19.541 -6.138 24.434 1.00 95.56 106 LEU A N 1
ATOM 801 C CA . LEU A 1 106 ? -20.773 -6.755 23.959 1.00 95.56 106 LEU A CA 1
ATOM 802 C C . LEU A 1 106 ? -21.149 -7.865 24.937 1.00 95.56 106 LEU A C 1
ATOM 804 O O . LEU A 1 106 ? -20.294 -8.661 25.328 1.00 95.56 106 LEU A O 1
ATOM 808 N N . GLU A 1 107 ? -22.417 -7.913 25.342 1.00 95.75 107 GLU A N 1
ATOM 809 C CA . GLU A 1 107 ? -22.905 -8.896 26.309 1.00 95.75 107 GLU A CA 1
ATOM 810 C C . GLU A 1 107 ? -22.603 -10.331 25.847 1.00 95.75 107 GLU A C 1
ATOM 812 O O . GLU A 1 107 ? -22.899 -10.709 24.714 1.00 95.75 107 GLU A O 1
ATOM 817 N N . GLY A 1 108 ? -21.982 -11.125 26.724 1.00 96.19 108 GLY A N 1
ATOM 818 C CA . GLY A 1 108 ? -21.567 -12.498 26.422 1.00 96.19 108 GLY A CA 1
ATOM 819 C C . GLY A 1 108 ? -20.229 -12.636 25.682 1.00 96.19 108 GLY A C 1
ATOM 820 O O . GLY A 1 108 ? -19.812 -13.761 25.414 1.00 96.19 108 GLY A O 1
ATOM 821 N N . TYR A 1 109 ? -19.527 -11.536 25.383 1.00 95.69 109 TYR A N 1
ATOM 822 C CA . TYR A 1 109 ? -18.228 -11.546 24.700 1.00 95.69 109 TYR A CA 1
ATOM 823 C C . TYR A 1 109 ? -17.110 -10.984 25.580 1.00 95.69 109 TYR A C 1
ATOM 825 O O . TYR A 1 109 ? -17.327 -10.140 26.448 1.00 95.69 109 TYR A O 1
ATOM 833 N N . GLN A 1 110 ? -15.881 -11.441 25.325 1.00 95.62 110 GLN A N 1
ATOM 834 C CA . GLN A 1 110 ? -14.694 -10.842 25.932 1.00 95.62 110 GLN A CA 1
ATOM 835 C C . GLN A 1 110 ? -14.511 -9.409 25.407 1.00 95.62 110 GLN A C 1
ATOM 837 O O . GLN A 1 110 ? -14.561 -9.216 24.184 1.00 95.62 110 GLN A O 1
ATOM 842 N N . PRO A 1 111 ? -14.276 -8.417 26.288 1.00 95.25 111 PRO A N 1
ATOM 843 C CA . PRO A 1 111 ? -13.970 -7.058 25.867 1.00 95.25 111 PRO A CA 1
ATOM 844 C C . PRO A 1 111 ? -12.777 -7.027 24.911 1.00 95.25 111 PRO A C 1
ATOM 846 O O . PRO A 1 111 ? -11.798 -7.753 25.092 1.00 95.25 111 PRO A O 1
ATOM 849 N N . ARG A 1 112 ? -12.846 -6.159 23.902 1.00 94.12 112 ARG A N 1
ATOM 850 C CA . ARG A 1 112 ? -11.733 -5.891 22.982 1.00 94.12 112 ARG A CA 1
ATOM 851 C C . ARG A 1 112 ? -11.348 -4.428 23.078 1.00 94.12 112 ARG A C 1
ATOM 853 O O . ARG A 1 112 ? -12.193 -3.592 23.375 1.00 94.12 112 ARG A O 1
ATOM 860 N N . SER A 1 113 ? -10.098 -4.107 22.791 1.00 92.94 113 SER A N 1
ATOM 861 C CA . SER A 1 113 ? -9.650 -2.722 22.710 1.00 92.94 113 SER A CA 1
ATOM 862 C C . SER A 1 113 ? -8.751 -2.502 21.506 1.00 92.94 113 SER A C 1
ATOM 864 O O . SER A 1 113 ? -8.108 -3.425 20.999 1.00 92.94 113 SER A O 1
ATOM 866 N N . ILE A 1 114 ? -8.729 -1.257 21.050 1.00 89.19 114 ILE A N 1
ATOM 867 C CA . ILE A 1 114 ? -7.681 -0.724 20.191 1.00 89.19 114 ILE A CA 1
ATOM 868 C C . ILE A 1 114 ? -6.942 0.303 21.040 1.00 89.19 114 ILE A C 1
ATOM 870 O O . ILE A 1 114 ? -7.559 1.221 21.571 1.00 89.19 114 ILE A O 1
ATOM 874 N N . GLU A 1 115 ? -5.631 0.137 21.179 1.00 89.94 115 GLU A N 1
ATOM 875 C CA . GLU A 1 115 ? -4.750 1.136 21.778 1.00 89.94 115 GLU A CA 1
ATOM 876 C C . GLU A 1 115 ? -3.851 1.683 20.679 1.00 89.94 115 GLU A C 1
ATOM 878 O O . GLU A 1 115 ? -3.109 0.939 20.029 1.00 89.94 115 GLU A O 1
ATOM 883 N N . LEU A 1 116 ? -3.941 2.986 20.435 1.00 84.62 116 LEU A N 1
ATOM 884 C CA . LEU A 1 116 ? -3.063 3.637 19.480 1.00 84.62 116 LEU A CA 1
ATOM 885 C C . LEU A 1 116 ? -1.716 3.923 20.162 1.00 84.62 116 LEU A C 1
ATOM 887 O O . LEU A 1 116 ? -1.695 4.534 21.227 1.00 84.62 116 LEU A O 1
ATOM 891 N N . PRO A 1 117 ? -0.576 3.531 19.559 1.00 74.94 117 PRO A N 1
ATOM 892 C CA . PRO A 1 117 ? 0.746 3.680 20.177 1.00 74.94 117 PRO A CA 1
ATOM 893 C C . PRO A 1 117 ? 1.186 5.143 20.344 1.00 74.94 117 PRO A C 1
ATOM 895 O O . PRO A 1 117 ? 2.195 5.414 20.994 1.00 74.94 117 PRO A O 1
ATOM 898 N N . ARG A 1 118 ? 0.464 6.086 19.729 1.00 67.94 118 ARG A N 1
ATOM 899 C CA . ARG A 1 118 ? 0.599 7.527 19.939 1.00 67.94 118 ARG A CA 1
ATOM 900 C C . ARG A 1 118 ? -0.799 8.140 19.953 1.00 67.94 118 ARG A C 1
ATOM 902 O O . ARG A 1 118 ? -1.408 8.289 18.895 1.00 67.94 118 ARG A O 1
ATOM 909 N N . GLY A 1 119 ? -1.267 8.454 21.155 1.00 52.88 119 GLY A N 1
ATOM 910 C CA . GLY A 1 119 ? -2.490 9.175 21.491 1.00 52.88 119 GLY A CA 1
ATOM 911 C C . GLY A 1 119 ? -2.305 9.824 22.851 1.00 52.88 119 GLY A C 1
ATOM 912 O O . GLY A 1 119 ? -1.643 9.180 23.697 1.00 52.88 119 GLY A O 1
#

Secondary structure (DSSP, 8-state):
----S---------GGGPPEE-SS-TT---TT-----EEHHHHHTEETTTTEEHHHHHHHHHHHHT--HHHHHHHHHHHHHHHHHHHHTTTTTTTPPPP--EEE--TTS--EEE--S--

pLDDT: mean 93.39, std 7.22, range [52.88, 98.81]

Radius of gyration: 22.55 Å; chains: 1; bounding box: 57×52×50 Å

Sequence (119 aa):
SEGGQMALCVAAESMSRNPIAAYTHRDGFPLGGAVQFKDFLWEALYDPAPAMDMIATADNLAKRYGLSREAVDGYALLSHQRALQSQLGGQWAGEIVPVSSERFELEGYQPRSIELPRG

Organism: Pseudomonas amygdali pv. tabaci (NCBI:txid322)

InterPro domains:
  IPR016039 Thiolase-like [G3DSA:3.40.47.10] (1-113)
  IPR016039 Thiolase-like [SSF53901] (5-101)
  IPR020616 Thiolase, N-terminal [PF00108] (5-103)

Foldseek 3Di:
DDDDPDDDDDDDDDLVPQDFDFPPAPVHDDDVGDGDTHRVSQVVQADVVVGGGPVVVVVVVCVVVVPDPCNVVVVVVVVVVVVVVCVVVCVCVVPDDDDAWDWDDDPPDDIDTDHDPPD